Protein AF-A0A7R8X212-F1 (afdb_monomer_lite)

Sequence (169 aa):
ALIDAGIARVVSPLADHDTRVSGRGFDMLRAAGIAVDIGPMATEAARDHRGFFLATLQNRPLLTLKLASSFDGRIATDTGESQWITGPQARRMVHGLRASHDAVMIGAGTARADDPTLTVRDMGITRQPVRVVVSRMLDIPLSGQLAQTAADVPLWLCHGPDADPMLIK

Structure (mmCIF, N/CA/C/O backbone):
data_AF-A0A7R8X212-F1
#
_entry.id   AF-A0A7R8X212-F1
#
loop_
_atom_site.group_PDB
_atom_site.id
_atom_site.type_symbol
_atom_site.label_atom_id
_atom_site.label_alt_id
_atom_site.label_comp_id
_atom_site.label_asym_id
_atom_site.label_entity_id
_atom_site.label_seq_id
_atom_site.pdbx_PDB_ins_code
_atom_site.Cartn_x
_atom_site.Cartn_y
_atom_site.Cartn_z
_atom_site.occupancy
_atom_site.B_iso_or_equiv
_atom_site.auth_seq_id
_atom_site.auth_comp_id
_atom_site.auth_asym_id
_atom_site.auth_atom_id
_atom_site.pdbx_PDB_model_num
ATOM 1 N N . ALA A 1 1 ? -24.330 -8.134 18.210 1.00 92.50 1 ALA A N 1
ATOM 2 C CA . ALA A 1 1 ? -23.075 -8.892 18.405 1.00 92.50 1 ALA A CA 1
ATOM 3 C C . ALA A 1 1 ? -22.457 -8.637 19.780 1.00 92.50 1 ALA A C 1
ATOM 5 O O . ALA A 1 1 ? -22.613 -9.486 20.638 1.00 92.50 1 ALA A O 1
ATOM 6 N N . LEU A 1 2 ? -21.788 -7.497 20.028 1.00 96.62 2 LEU A N 1
ATOM 7 C CA . LEU A 1 2 ? -21.127 -7.249 21.326 1.00 96.62 2 LEU A CA 1
ATOM 8 C C . LEU A 1 2 ? -22.111 -7.132 22.503 1.00 96.62 2 LEU A C 1
ATOM 10 O O . LEU A 1 2 ? -21.842 -7.675 23.567 1.00 96.62 2 LEU A O 1
ATOM 14 N N . ILE A 1 3 ? -23.257 -6.474 22.293 1.00 96.88 3 ILE A N 1
ATOM 15 C CA . ILE A 1 3 ? -24.336 -6.389 23.294 1.00 96.88 3 ILE A CA 1
ATOM 16 C C . ILE A 1 3 ? -24.878 -7.787 23.610 1.00 96.88 3 ILE A C 1
ATOM 18 O O . ILE A 1 3 ? -24.899 -8.187 24.767 1.00 96.88 3 ILE A O 1
ATOM 22 N N . ASP A 1 4 ? -25.232 -8.557 22.577 1.00 97.31 4 ASP A N 1
ATOM 23 C CA . ASP A 1 4 ? -25.752 -9.925 22.734 1.00 97.31 4 ASP A CA 1
ATOM 24 C C . ASP A 1 4 ? -24.742 -10.869 23.407 1.00 97.31 4 ASP A C 1
ATOM 26 O O . ASP A 1 4 ? -25.131 -11.813 24.085 1.00 97.31 4 ASP A O 1
ATOM 30 N N . ALA A 1 5 ? -23.441 -10.604 23.244 1.00 97.00 5 ALA A N 1
ATOM 31 C CA . ALA A 1 5 ? -22.373 -11.350 23.903 1.00 97.00 5 ALA A CA 1
ATOM 32 C C . ALA A 1 5 ? -22.249 -11.045 25.410 1.00 97.00 5 ALA A C 1
ATOM 34 O O . ALA A 1 5 ? -21.489 -11.725 26.096 1.00 97.00 5 ALA A O 1
ATOM 35 N N . GLY A 1 6 ? -22.961 -10.039 25.932 1.00 95.94 6 GLY A N 1
ATOM 36 C CA . GLY A 1 6 ? -23.018 -9.737 27.365 1.00 95.94 6 GLY A CA 1
ATOM 37 C C . GLY A 1 6 ? -21.703 -9.226 27.962 1.00 95.94 6 GLY A C 1
ATOM 38 O O . GLY A 1 6 ? -21.444 -9.430 29.147 1.00 95.94 6 GLY A O 1
ATOM 39 N N . ILE A 1 7 ? -20.840 -8.596 27.159 1.00 97.38 7 ILE A N 1
ATOM 40 C CA . ILE A 1 7 ? -19.562 -8.067 27.653 1.00 97.38 7 ILE A CA 1
ATOM 41 C C . ILE A 1 7 ? -19.779 -6.876 28.593 1.00 97.38 7 ILE A C 1
ATOM 43 O O . ILE A 1 7 ? -20.628 -6.024 28.352 1.00 97.38 7 ILE A O 1
ATOM 47 N N . ALA A 1 8 ? -18.962 -6.774 29.641 1.00 97.88 8 ALA A N 1
ATOM 48 C CA . ALA A 1 8 ? -19.079 -5.693 30.623 1.00 97.88 8 ALA A CA 1
ATOM 49 C C . ALA A 1 8 ? -18.366 -4.393 30.201 1.00 97.88 8 ALA A C 1
ATOM 51 O O . ALA A 1 8 ? -18.726 -3.307 30.660 1.00 97.88 8 ALA A O 1
ATOM 52 N N . ARG A 1 9 ? -17.332 -4.489 29.351 1.00 98.19 9 ARG A N 1
ATOM 53 C CA . ARG A 1 9 ? -16.479 -3.352 28.980 1.00 98.19 9 ARG A CA 1
ATOM 54 C C . ARG A 1 9 ? -15.917 -3.481 27.569 1.00 98.19 9 ARG A C 1
ATOM 56 O O . ARG A 1 9 ? -15.476 -4.556 27.170 1.00 98.19 9 ARG A O 1
ATOM 63 N N . VAL A 1 10 ? -15.868 -2.357 26.861 1.00 97.94 10 VAL A N 1
ATOM 64 C CA . VAL A 1 10 ? -15.178 -2.170 25.581 1.00 97.94 10 VAL A CA 1
ATOM 65 C C . VAL A 1 10 ? -14.118 -1.089 25.749 1.00 97.94 10 VAL A C 1
ATOM 67 O O . VAL A 1 10 ? -14.388 -0.020 26.290 1.00 97.94 10 VAL A O 1
ATOM 70 N N . VAL A 1 11 ? -12.912 -1.357 25.257 1.00 97.50 11 VAL A N 1
ATOM 71 C CA . VAL A 1 11 ? -11.834 -0.368 25.175 1.00 97.50 11 VAL A CA 1
ATOM 72 C C . VAL A 1 11 ? -11.458 -0.221 23.709 1.00 97.50 11 VAL A C 1
ATOM 74 O O . VAL A 1 11 ? -11.082 -1.204 23.074 1.00 97.50 11 VAL A O 1
ATOM 77 N N . SER A 1 12 ? -11.587 0.989 23.168 1.00 96.50 12 SER A N 1
ATOM 78 C CA . SER A 1 12 ? -11.252 1.296 21.776 1.00 96.50 12 SER A CA 1
ATOM 79 C C . SER A 1 12 ? -10.134 2.335 21.710 1.00 96.50 12 SER A C 1
ATOM 81 O O . SER A 1 12 ? -10.206 3.347 22.407 1.00 96.50 12 SER A O 1
ATOM 83 N N . PRO A 1 13 ? -9.112 2.167 20.858 1.00 96.81 13 PRO A N 1
ATOM 84 C CA . PRO A 1 13 ? -8.074 3.180 20.721 1.00 96.81 13 PRO A CA 1
ATOM 85 C C . PRO A 1 13 ? -8.587 4.449 20.033 1.00 96.81 13 PRO A C 1
ATOM 87 O O . PRO A 1 13 ? -8.146 5.547 20.357 1.00 96.81 13 PRO A O 1
ATOM 90 N N . LEU A 1 14 ? -9.530 4.308 19.098 1.00 94.62 14 LEU A N 1
ATOM 91 C CA . LEU A 1 14 ? -10.016 5.390 18.245 1.00 94.62 14 LEU A CA 1
ATOM 92 C C . LEU A 1 14 ? -11.544 5.399 18.191 1.00 94.62 14 LEU A C 1
ATOM 94 O O . LEU A 1 14 ? -12.198 4.366 18.367 1.00 94.62 14 LEU A O 1
ATOM 98 N N . ALA A 1 15 ? -12.102 6.578 17.930 1.00 92.06 15 ALA A N 1
ATOM 99 C CA . ALA A 1 15 ? -13.473 6.718 17.466 1.00 92.06 15 ALA A CA 1
ATOM 100 C C . ALA A 1 15 ? 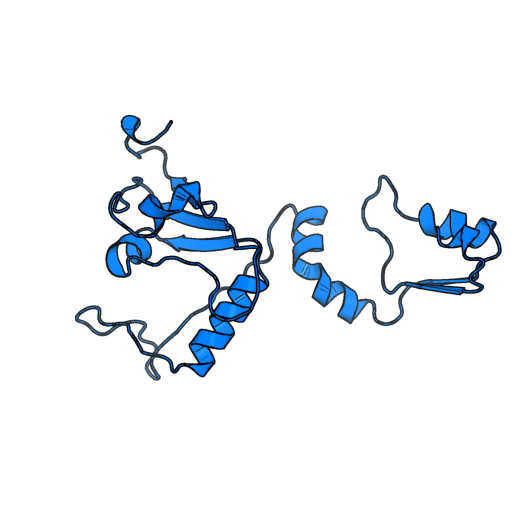-13.511 6.722 15.936 1.00 92.06 15 ALA A C 1
ATOM 102 O O . ALA A 1 15 ? -12.520 7.053 15.288 1.00 92.06 15 ALA A O 1
ATOM 103 N N . ASP A 1 16 ? -14.659 6.361 15.365 1.00 90.25 16 ASP A N 1
ATOM 104 C CA . ASP A 1 16 ? -14.858 6.465 13.921 1.00 90.25 16 ASP A CA 1
ATOM 105 C C . ASP A 1 16 ? -14.817 7.941 13.489 1.00 90.25 16 ASP A C 1
ATOM 107 O O . ASP A 1 16 ? -15.364 8.814 14.170 1.00 90.25 16 ASP A O 1
ATOM 111 N N . HIS A 1 17 ? -14.163 8.218 12.366 1.00 83.25 17 HIS A N 1
ATOM 112 C CA . HIS A 1 17 ? -14.069 9.553 11.781 1.00 83.25 17 HIS A CA 1
ATOM 113 C C . HIS A 1 17 ? -15.121 9.799 10.686 1.00 83.25 17 HIS A C 1
ATOM 115 O O . HIS A 1 17 ? -15.279 10.934 10.239 1.00 83.25 17 HIS A O 1
ATOM 121 N N . ASP A 1 18 ? -15.862 8.771 10.265 1.00 85.06 18 ASP A N 1
ATOM 122 C CA . ASP A 1 18 ? -16.972 8.899 9.330 1.00 85.06 18 ASP A CA 1
ATOM 123 C C . ASP A 1 18 ? -18.167 9.581 10.006 1.00 85.06 18 ASP A C 1
ATOM 125 O O . ASP A 1 18 ? -18.844 9.024 10.876 1.00 85.06 18 ASP A O 1
ATOM 129 N N . THR A 1 19 ? -18.461 10.804 9.569 1.00 82.06 19 THR A N 1
ATOM 130 C CA . THR A 1 19 ? -19.525 11.649 10.128 1.00 82.06 19 THR A CA 1
ATOM 131 C C . THR A 1 19 ? -20.917 11.025 10.035 1.00 82.06 19 THR A C 1
ATOM 133 O O . THR A 1 19 ? -21.812 11.416 10.785 1.00 82.06 19 THR A O 1
ATOM 136 N N . ARG A 1 20 ? -21.125 10.033 9.161 1.00 83.75 20 ARG A N 1
ATOM 137 C CA . ARG A 1 20 ? -22.414 9.344 9.004 1.00 83.75 20 ARG A CA 1
ATOM 138 C C . ARG A 1 20 ? -22.737 8.433 10.187 1.00 83.75 20 ARG A C 1
ATOM 140 O O . ARG A 1 20 ? -23.915 8.208 10.474 1.00 83.75 20 ARG A O 1
ATOM 147 N N . VAL A 1 21 ? -21.713 7.892 10.851 1.00 86.62 21 VAL A N 1
ATOM 148 C CA . VAL A 1 21 ? -21.857 6.828 11.864 1.00 86.62 21 VAL A CA 1
ATOM 149 C C . VAL A 1 21 ? -21.083 7.075 13.158 1.00 86.62 21 VAL A C 1
ATOM 151 O O . VAL A 1 21 ? -21.327 6.369 14.138 1.00 86.62 21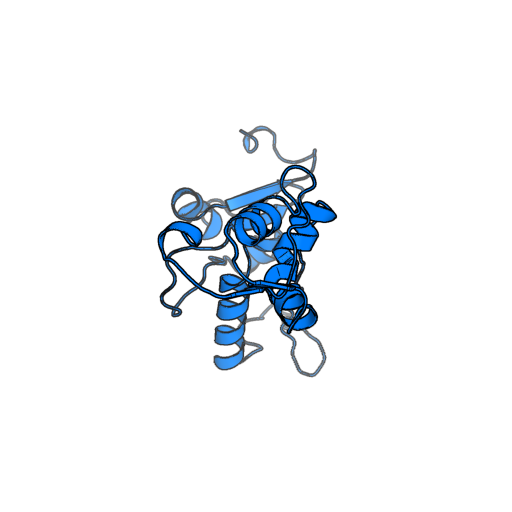 VAL A O 1
ATOM 154 N N . SER A 1 22 ? -20.195 8.072 13.191 1.00 85.12 22 SER A N 1
ATOM 155 C CA . SER A 1 22 ? -19.350 8.377 14.346 1.00 85.12 22 SER A CA 1
ATOM 156 C C . SER A 1 22 ? -20.151 8.488 15.649 1.00 85.12 22 SER A C 1
ATOM 158 O O . SER A 1 22 ? -21.234 9.072 15.696 1.00 85.12 22 SER A O 1
ATOM 160 N N . GLY A 1 23 ? -19.635 7.859 16.707 1.00 86.19 23 GLY A N 1
ATOM 161 C CA . GLY A 1 23 ? -20.231 7.845 18.048 1.00 86.19 23 GLY A CA 1
ATOM 162 C C . GLY A 1 23 ? -21.385 6.856 18.247 1.00 86.19 23 GLY A C 1
ATOM 163 O O . GLY A 1 23 ? -21.471 6.250 19.313 1.00 86.19 23 GLY A O 1
ATOM 164 N N . ARG A 1 24 ? -22.202 6.588 17.217 1.00 92.56 24 ARG A N 1
ATOM 165 C CA . ARG A 1 24 ? -23.447 5.801 17.351 1.00 92.56 24 ARG A CA 1
ATOM 166 C C . ARG A 1 24 ? -23.231 4.416 17.957 1.00 92.56 24 ARG A C 1
ATOM 168 O O . ARG A 1 24 ? -23.989 4.001 18.826 1.00 92.56 24 ARG A O 1
ATOM 175 N N . GLY A 1 25 ? -22.182 3.711 17.530 1.00 94.19 25 GLY A N 1
ATOM 176 C CA . GLY A 1 25 ? -21.857 2.386 18.066 1.00 94.19 25 GLY A CA 1
ATOM 177 C C . GLY A 1 25 ? -21.496 2.417 19.554 1.00 94.19 25 GLY A C 1
ATOM 178 O O . GLY A 1 25 ? -21.941 1.559 20.313 1.00 94.19 25 GLY A O 1
ATOM 179 N N . PHE A 1 26 ? -20.745 3.428 19.999 1.00 95.62 26 PHE A N 1
ATOM 180 C CA . PHE A 1 26 ? -20.409 3.585 21.416 1.00 95.62 26 PHE A CA 1
ATOM 181 C C . PHE A 1 26 ? -21.621 3.976 22.251 1.00 95.62 26 PHE A C 1
ATOM 183 O O . PHE A 1 26 ? -21.767 3.481 23.365 1.00 95.62 26 PHE A O 1
ATOM 190 N N . ASP A 1 27 ? -22.510 4.805 21.713 1.00 95.56 27 ASP A N 1
ATOM 191 C CA . ASP A 1 27 ? -23.731 5.197 22.413 1.00 95.56 27 ASP A CA 1
ATOM 192 C C . ASP A 1 27 ? -24.685 4.010 22.582 1.00 95.56 27 ASP A C 1
ATOM 194 O O . ASP A 1 27 ? -25.231 3.818 23.666 1.00 95.56 27 ASP A O 1
ATOM 198 N N . MET A 1 28 ? -24.803 3.144 21.568 1.00 96.44 28 MET A N 1
ATOM 199 C CA . MET A 1 28 ? -25.544 1.881 21.679 1.00 96.44 28 MET A CA 1
ATOM 200 C C . MET A 1 28 ? -24.979 0.969 22.777 1.00 96.44 28 MET A C 1
ATOM 202 O O . MET A 1 28 ? -25.742 0.389 23.546 1.00 96.44 28 MET A O 1
ATOM 206 N N . LEU A 1 29 ? -23.650 0.851 22.873 1.00 97.44 29 LEU A N 1
ATOM 207 C CA . LEU A 1 29 ? -22.996 0.050 23.914 1.00 97.44 29 LEU A CA 1
ATOM 208 C C . LEU A 1 29 ? -23.260 0.628 25.311 1.00 97.44 29 LEU A C 1
ATOM 210 O O . LEU A 1 29 ? -23.666 -0.103 26.213 1.00 97.44 29 LEU A O 1
ATOM 214 N N . ARG A 1 30 ? -23.097 1.945 25.481 1.00 97.38 30 ARG A N 1
ATOM 215 C CA . ARG A 1 30 ? -23.364 2.627 26.757 1.00 97.38 30 ARG A CA 1
ATOM 216 C C . ARG A 1 30 ? -24.824 2.497 27.183 1.00 97.38 30 ARG A C 1
ATOM 218 O O . ARG A 1 30 ? -25.087 2.229 28.351 1.00 97.38 30 ARG A O 1
ATOM 225 N N . ALA A 1 31 ? -25.766 2.636 26.248 1.00 97.56 31 ALA A N 1
ATOM 226 C CA . ALA A 1 31 ? -27.196 2.473 26.515 1.00 97.56 31 ALA A CA 1
ATOM 227 C C . ALA A 1 31 ? -27.555 1.049 26.974 1.00 97.56 31 ALA A C 1
ATOM 229 O O . ALA A 1 31 ? -28.486 0.873 27.755 1.00 97.56 31 ALA A O 1
ATOM 230 N N . ALA A 1 32 ? -26.790 0.043 26.544 1.00 97.50 32 ALA A N 1
ATOM 231 C CA . ALA A 1 32 ? -26.909 -1.336 27.012 1.00 97.50 32 ALA A CA 1
ATOM 232 C C . ALA A 1 32 ? -26.201 -1.601 28.361 1.00 97.50 32 ALA A C 1
ATOM 234 O O . ALA A 1 32 ? -26.111 -2.750 28.786 1.00 97.50 32 ALA A O 1
ATOM 235 N N . GLY A 1 33 ? -25.684 -0.567 29.036 1.00 97.75 33 GLY A N 1
ATOM 236 C CA . GLY A 1 33 ? -24.995 -0.686 30.325 1.00 97.75 33 GLY A CA 1
ATOM 237 C C . GLY A 1 33 ? -23.528 -1.118 30.230 1.00 97.75 33 GLY A C 1
ATOM 238 O O . GLY A 1 33 ? -22.922 -1.439 31.250 1.00 97.75 33 GLY A O 1
ATOM 239 N N . ILE A 1 34 ? -22.941 -1.122 29.030 1.00 98.44 34 ILE A N 1
ATOM 240 C CA . ILE A 1 34 ? -21.548 -1.525 28.804 1.00 98.44 34 ILE A CA 1
ATOM 241 C C . ILE A 1 34 ? -20.629 -0.319 29.021 1.00 98.44 34 ILE A C 1
ATOM 243 O O . ILE A 1 34 ? -20.839 0.750 28.442 1.00 98.44 34 ILE A O 1
ATOM 247 N N . ALA A 1 35 ? -19.573 -0.485 29.820 1.00 98.25 35 ALA A N 1
ATOM 248 C CA . ALA A 1 35 ? -18.558 0.551 30.001 1.00 98.25 35 ALA A CA 1
ATOM 249 C C . ALA A 1 35 ? -17.719 0.718 28.721 1.00 98.25 35 ALA A C 1
ATOM 251 O O . ALA A 1 35 ? -17.260 -0.269 28.147 1.00 98.25 35 ALA A O 1
ATOM 252 N N . VAL A 1 36 ? -17.494 1.958 28.277 1.00 97.88 36 VAL A N 1
ATOM 253 C CA . VAL A 1 36 ? -16.742 2.250 27.044 1.00 97.88 36 VAL A CA 1
ATOM 254 C C . VAL A 1 36 ? -15.643 3.270 27.316 1.00 97.88 36 VAL A C 1
ATOM 256 O O . VAL A 1 36 ? -15.948 4.433 27.586 1.00 97.88 36 VAL A O 1
ATOM 259 N N . ASP A 1 37 ? -14.386 2.855 27.152 1.00 97.31 37 ASP A N 1
ATOM 260 C CA . ASP A 1 37 ? -13.213 3.733 27.200 1.00 97.31 37 ASP A CA 1
ATOM 261 C C . ASP A 1 37 ? -12.630 3.939 25.805 1.00 97.31 37 ASP A C 1
ATOM 263 O O . ASP A 1 37 ? -12.491 2.989 25.031 1.00 97.31 37 ASP A O 1
ATOM 267 N N . ILE A 1 38 ? -12.264 5.182 25.494 1.00 96.12 38 ILE A N 1
ATOM 268 C CA . ILE A 1 38 ? -11.722 5.565 24.189 1.00 96.12 38 ILE A CA 1
ATOM 269 C C . ILE A 1 38 ? -10.378 6.265 24.384 1.00 96.12 38 ILE A C 1
ATOM 271 O O . ILE A 1 38 ? -10.254 7.115 25.264 1.00 96.12 38 ILE A O 1
ATOM 275 N N . GLY A 1 39 ? -9.385 5.933 23.559 1.00 96.06 39 GLY A N 1
ATOM 276 C CA . GLY A 1 39 ? -8.094 6.629 23.523 1.00 96.06 39 GLY A CA 1
ATOM 277 C C . GLY A 1 39 ? -6.844 5.840 23.941 1.00 96.06 39 GLY A C 1
ATOM 278 O O . GLY A 1 39 ? -5.754 6.258 23.539 1.00 96.06 39 GLY A O 1
ATOM 279 N N . PRO A 1 40 ? -6.908 4.719 24.693 1.00 97.75 40 PRO A N 1
ATOM 280 C CA . PRO A 1 40 ? -5.707 3.927 24.960 1.00 97.75 40 PRO A CA 1
ATOM 281 C C . PRO A 1 40 ? -5.012 3.494 23.662 1.00 97.75 40 PRO A C 1
ATOM 283 O O . PRO A 1 40 ? -5.652 2.922 22.789 1.00 97.75 40 PRO A O 1
ATOM 286 N N . MET A 1 41 ? -3.707 3.761 23.534 1.00 97.69 41 MET A N 1
ATOM 287 C CA . MET A 1 41 ? -2.902 3.463 22.332 1.00 97.69 41 MET A CA 1
ATOM 288 C C . MET A 1 41 ? -3.418 4.103 21.025 1.00 97.69 41 MET A C 1
ATOM 290 O O . MET A 1 41 ? -3.212 3.571 19.931 1.00 97.69 41 MET A O 1
ATOM 294 N N . ALA A 1 42 ? -4.096 5.255 21.114 1.00 97.12 42 ALA A N 1
ATOM 295 C CA . ALA A 1 42 ? -4.618 5.965 19.944 1.00 97.12 42 ALA A CA 1
ATOM 296 C C . ALA A 1 42 ? -3.533 6.258 18.890 1.00 97.12 42 ALA A C 1
ATOM 298 O O . ALA A 1 42 ? -3.780 6.127 17.693 1.00 97.12 42 ALA A O 1
ATOM 299 N N . THR A 1 43 ? -2.320 6.618 19.320 1.00 96.62 43 THR A N 1
ATOM 300 C CA . THR A 1 43 ? -1.203 6.952 18.423 1.00 96.62 43 THR A CA 1
ATOM 301 C C . THR A 1 43 ? -0.743 5.748 17.602 1.00 96.62 43 THR A C 1
ATOM 303 O O . THR A 1 43 ? -0.502 5.864 16.401 1.00 96.62 43 THR A O 1
ATOM 306 N N . GLU A 1 44 ? -0.613 4.586 18.234 1.00 97.69 44 GLU A N 1
ATOM 307 C CA . GLU A 1 44 ? -0.222 3.331 17.601 1.00 97.69 44 GLU A CA 1
ATOM 308 C C . GLU A 1 44 ? -1.299 2.866 16.624 1.00 97.69 44 GLU A C 1
ATOM 310 O O . GLU A 1 44 ? -1.003 2.645 15.451 1.00 97.69 44 GLU A O 1
ATOM 315 N N . ALA A 1 45 ? -2.561 2.844 17.061 1.00 96.94 45 ALA A N 1
ATOM 316 C CA . ALA A 1 45 ? -3.678 2.487 16.195 1.00 96.94 45 ALA A CA 1
ATOM 317 C C . ALA A 1 45 ? -3.792 3.430 14.985 1.00 96.94 45 ALA A C 1
ATOM 319 O O . ALA A 1 45 ? -4.063 2.979 13.871 1.00 96.94 45 ALA A O 1
ATOM 320 N N . ALA A 1 46 ? -3.541 4.731 15.173 1.00 94.75 46 ALA A N 1
ATOM 321 C CA . ALA A 1 46 ? -3.541 5.701 14.082 1.00 94.75 46 ALA A CA 1
ATOM 322 C C . ALA A 1 46 ? -2.397 5.477 13.087 1.00 94.75 46 ALA A C 1
ATOM 324 O O . ALA A 1 46 ? -2.568 5.711 11.888 1.00 94.75 46 ALA A O 1
ATOM 325 N N . ARG A 1 47 ? -1.241 4.994 13.557 1.00 95.38 47 ARG A N 1
ATOM 326 C CA . ARG A 1 47 ? -0.126 4.603 12.688 1.00 95.38 47 ARG A CA 1
ATOM 327 C C . ARG A 1 47 ? -0.491 3.388 11.841 1.00 95.38 47 ARG A C 1
ATOM 329 O O . ARG A 1 47 ? -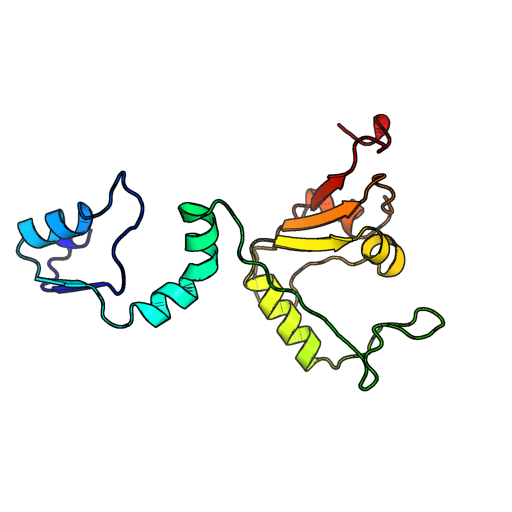0.252 3.423 10.635 1.00 95.38 47 ARG A O 1
ATOM 336 N N . ASP A 1 48 ? -1.103 2.375 12.445 1.00 94.56 48 ASP A N 1
ATOM 337 C CA . ASP A 1 48 ? -1.509 1.148 11.751 1.00 94.56 48 ASP A CA 1
ATOM 338 C C . ASP A 1 48 ? -2.564 1.432 10.669 1.00 94.56 48 ASP A C 1
ATOM 340 O O . ASP A 1 48 ? -2.505 0.887 9.568 1.00 94.56 48 ASP A O 1
ATOM 344 N N . HIS A 1 49 ? -3.477 2.371 10.934 1.00 94.31 49 HIS A N 1
ATOM 345 C CA . HIS A 1 49 ? -4.543 2.772 10.008 1.00 94.31 49 HIS A CA 1
ATOM 346 C C . HIS A 1 49 ? -4.178 3.968 9.117 1.00 94.31 49 HIS A C 1
ATOM 348 O O . HIS A 1 49 ? -5.039 4.504 8.417 1.00 94.31 49 HIS A O 1
ATOM 354 N N . ARG A 1 50 ? -2.913 4.410 9.098 1.00 94.50 50 ARG A N 1
ATOM 355 C CA . ARG A 1 50 ? -2.506 5.650 8.414 1.00 94.50 50 ARG A CA 1
ATOM 356 C C . ARG A 1 50 ? -2.916 5.686 6.940 1.00 94.50 50 ARG A C 1
ATOM 358 O O . ARG A 1 50 ? -3.342 6.733 6.458 1.00 94.50 50 ARG A O 1
ATOM 365 N N . GLY A 1 51 ? -2.792 4.561 6.232 1.00 95.12 51 GLY A N 1
ATOM 366 C CA . GLY A 1 51 ? -3.223 4.440 4.834 1.00 95.12 51 GLY A CA 1
ATOM 367 C C . GLY A 1 51 ? -4.718 4.690 4.659 1.00 95.12 51 GLY A C 1
ATOM 368 O O . GLY A 1 51 ? -5.111 5.502 3.824 1.00 95.12 51 GLY A O 1
ATOM 369 N N . PHE A 1 52 ? -5.531 4.063 5.509 1.00 94.19 52 PHE A N 1
ATOM 370 C CA . PHE A 1 52 ? -6.980 4.225 5.516 1.00 94.19 52 PHE A CA 1
ATOM 371 C C . PHE A 1 52 ? -7.390 5.667 5.828 1.00 94.19 52 PHE A C 1
ATOM 373 O O . PHE A 1 52 ? -8.166 6.245 5.076 1.00 94.19 52 PHE A O 1
ATOM 380 N N . PHE A 1 53 ? -6.831 6.283 6.874 1.00 94.25 53 PHE A N 1
ATOM 381 C CA . PHE A 1 53 ? -7.192 7.655 7.248 1.00 94.25 53 PHE A CA 1
ATOM 382 C C . PHE A 1 53 ? -6.775 8.696 6.214 1.00 94.25 53 PHE A C 1
ATOM 384 O O . PHE A 1 53 ? -7.527 9.633 5.963 1.00 94.25 53 PHE A O 1
ATOM 391 N N . LEU A 1 54 ? -5.614 8.546 5.572 1.00 95.31 54 LEU A N 1
ATOM 392 C CA . LEU A 1 54 ? -5.249 9.435 4.467 1.00 95.31 54 LEU A CA 1
ATOM 393 C C . LEU A 1 54 ? -6.234 9.298 3.297 1.00 95.31 54 LEU A C 1
ATOM 395 O O . LEU A 1 54 ? -6.665 10.309 2.738 1.00 95.31 54 LEU A O 1
ATOM 399 N N . ALA A 1 55 ? -6.632 8.068 2.965 1.00 94.62 55 ALA A N 1
ATOM 400 C CA . ALA A 1 55 ? -7.560 7.819 1.872 1.00 94.62 55 ALA A CA 1
ATOM 401 C C . ALA A 1 55 ? -8.955 8.389 2.165 1.00 94.62 55 ALA A C 1
ATOM 403 O O . ALA A 1 55 ? -9.516 9.074 1.316 1.00 94.62 55 ALA A O 1
ATOM 404 N N . THR A 1 56 ? -9.497 8.156 3.362 1.00 92.00 56 THR A N 1
ATOM 405 C CA . THR A 1 56 ? -10.873 8.543 3.708 1.00 92.00 56 THR A CA 1
ATOM 406 C C . THR A 1 56 ? -11.015 9.999 4.134 1.00 92.00 56 THR A C 1
ATOM 408 O O . THR A 1 56 ? -12.031 10.616 3.828 1.00 92.00 56 THR A O 1
ATOM 411 N N . LEU A 1 57 ? -10.015 10.572 4.812 1.00 91.12 57 LEU A N 1
ATOM 412 C CA . LEU A 1 57 ? -10.097 11.939 5.342 1.00 91.12 57 LEU A CA 1
ATOM 413 C C . LEU A 1 57 ? -9.475 12.981 4.414 1.00 91.12 57 LEU A C 1
ATOM 415 O O . LEU A 1 57 ? -9.865 14.144 4.453 1.00 91.12 57 LEU A O 1
ATOM 419 N N . GLN A 1 58 ? -8.489 12.590 3.603 1.00 92.81 58 GLN A N 1
ATOM 420 C CA . GLN A 1 58 ? -7.734 13.519 2.756 1.00 92.81 58 GLN A CA 1
ATOM 421 C C . GLN A 1 58 ? -7.812 13.181 1.264 1.00 92.81 58 GLN A C 1
ATOM 423 O O . GLN A 1 58 ? -7.161 13.853 0.466 1.00 92.81 58 GLN A O 1
ATOM 428 N N . ASN A 1 59 ? -8.585 12.160 0.874 1.00 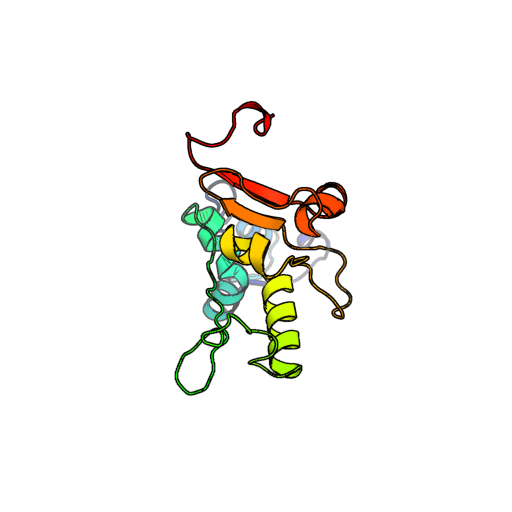94.75 59 ASN A N 1
ATOM 429 C CA . ASN A 1 59 ? -8.713 11.703 -0.514 1.00 94.75 59 ASN A CA 1
ATOM 430 C C . ASN A 1 59 ? -7.357 11.449 -1.192 1.00 94.75 59 ASN A C 1
ATOM 432 O O . ASN A 1 59 ? -7.171 11.735 -2.376 1.00 94.75 59 ASN A O 1
ATOM 436 N N . ARG A 1 60 ? -6.380 10.929 -0.437 1.00 95.50 60 ARG A N 1
ATOM 437 C CA . ARG A 1 60 ? -5.051 10.611 -0.969 1.00 95.50 60 ARG A CA 1
ATOM 438 C C . ARG A 1 60 ? -4.480 9.330 -0.368 1.00 95.50 60 ARG A C 1
ATOM 440 O O . ARG A 1 60 ? -4.679 9.071 0.814 1.00 95.50 60 ARG A O 1
ATOM 447 N N . PRO A 1 61 ? -3.703 8.548 -1.127 1.00 96.38 61 PRO A N 1
ATOM 448 C CA . PRO A 1 61 ? -3.050 7.369 -0.579 1.00 96.38 61 PRO A CA 1
ATOM 449 C C . PRO A 1 61 ? -1.886 7.742 0.353 1.00 96.38 61 PRO A C 1
ATOM 451 O O . PRO A 1 61 ? -1.264 8.808 0.232 1.00 96.38 61 PRO A O 1
ATOM 454 N N . LEU A 1 62 ? -1.535 6.809 1.241 1.00 97.06 62 LEU A N 1
ATOM 455 C CA . LEU A 1 62 ? -0.199 6.760 1.832 1.00 97.06 62 LEU A CA 1
ATOM 456 C C . LEU A 1 62 ? 0.802 6.360 0.743 1.00 97.06 62 LEU A C 1
ATOM 458 O O . LEU A 1 62 ? 0.609 5.359 0.058 1.00 97.06 62 LEU A O 1
ATOM 462 N N . LEU A 1 63 ? 1.877 7.133 0.603 1.00 96.94 63 LEU A N 1
ATOM 463 C CA . LEU A 1 63 ? 2.941 6.848 -0.354 1.00 96.94 63 LEU A CA 1
ATOM 464 C C . LEU A 1 63 ? 4.221 6.459 0.377 1.00 96.94 63 LEU A C 1
ATOM 466 O O . LEU A 1 63 ? 4.672 7.167 1.278 1.00 96.94 63 LEU A O 1
ATOM 470 N N . THR A 1 64 ? 4.826 5.368 -0.083 1.00 97.38 64 THR A N 1
ATOM 471 C CA . THR A 1 64 ? 6.145 4.908 0.346 1.00 97.38 64 THR A CA 1
ATOM 472 C C . THR A 1 64 ? 7.057 4.863 -0.872 1.00 97.38 64 THR A C 1
ATOM 474 O O . THR A 1 64 ? 6.837 4.071 -1.787 1.00 97.38 64 THR A O 1
ATOM 477 N N . LEU A 1 65 ? 8.098 5.698 -0.887 1.00 97.19 65 LEU A N 1
ATOM 478 C CA . LEU A 1 65 ? 9.157 5.616 -1.891 1.00 97.19 65 LEU A CA 1
ATOM 479 C C . LEU A 1 65 ? 10.217 4.619 -1.418 1.00 97.19 65 LEU A C 1
ATOM 481 O O . LEU A 1 65 ? 10.816 4.805 -0.360 1.00 97.19 65 LEU A O 1
ATOM 485 N N . LYS A 1 66 ? 10.478 3.583 -2.218 1.00 95.69 66 LYS A N 1
ATOM 486 C CA . LYS A 1 66 ? 11.566 2.632 -1.974 1.00 95.69 66 LYS A CA 1
ATOM 487 C C . LYS A 1 66 ? 12.662 2.817 -3.014 1.00 95.69 66 LYS A C 1
ATOM 489 O O . LYS A 1 66 ? 12.401 2.714 -4.207 1.00 95.69 66 LYS A O 1
ATOM 494 N N . LEU A 1 67 ? 13.901 2.968 -2.551 1.00 93.75 67 LEU A N 1
ATOM 495 C CA . LEU A 1 67 ? 15.099 3.035 -3.390 1.00 93.75 67 LEU A CA 1
ATOM 496 C C . LEU A 1 67 ? 16.072 1.909 -3.011 1.00 93.75 67 LEU A C 1
ATOM 498 O O . LEU A 1 67 ? 16.127 1.481 -1.860 1.00 93.75 67 LEU A O 1
ATOM 502 N N . ALA A 1 68 ? 16.788 1.368 -3.996 1.00 92.88 68 ALA A N 1
ATOM 503 C CA . ALA A 1 68 ? 17.992 0.566 -3.774 1.00 92.88 68 ALA A CA 1
ATOM 504 C C . ALA A 1 68 ? 19.136 1.265 -4.493 1.00 92.88 68 ALA A C 1
ATOM 506 O O . ALA A 1 68 ? 18.994 1.581 -5.671 1.00 92.88 68 ALA A O 1
ATOM 507 N N . SER A 1 69 ? 20.236 1.487 -3.787 1.00 94.81 69 SER A N 1
ATOM 508 C CA . SER A 1 69 ? 21.418 2.128 -4.340 1.00 94.81 69 SER A CA 1
ATOM 509 C C . SER A 1 69 ? 22.683 1.431 -3.868 1.00 94.81 69 SER A C 1
ATOM 511 O O . SER A 1 69 ? 22.694 0.781 -2.819 1.00 94.81 69 SER A O 1
ATOM 513 N N . SER A 1 70 ? 23.747 1.577 -4.647 1.00 93.62 70 SER A N 1
ATOM 514 C CA . SER A 1 70 ? 25.108 1.329 -4.199 1.00 93.62 70 SER A CA 1
ATOM 515 C C . SER A 1 70 ? 25.489 2.314 -3.088 1.00 93.62 70 SER A C 1
ATOM 517 O O . SER A 1 70 ? 24.765 3.274 -2.793 1.00 93.62 70 SER A O 1
ATOM 519 N N . PHE A 1 71 ? 26.647 2.084 -2.470 1.00 93.94 71 PHE A N 1
ATOM 520 C CA . PHE A 1 71 ? 27.182 2.966 -1.434 1.00 93.94 71 PHE A CA 1
ATOM 521 C C . PHE A 1 71 ? 27.411 4.403 -1.938 1.00 93.94 71 PHE A C 1
ATOM 523 O O . PHE A 1 71 ? 27.162 5.354 -1.206 1.00 93.94 71 PHE A O 1
ATOM 530 N N . ASP A 1 72 ? 27.806 4.567 -3.202 1.00 94.44 72 ASP A N 1
ATOM 531 C CA . ASP A 1 72 ? 27.992 5.863 -3.867 1.00 94.44 72 ASP A CA 1
ATOM 532 C C . ASP A 1 72 ? 26.693 6.440 -4.474 1.00 94.44 72 ASP A C 1
ATOM 534 O O . ASP A 1 72 ? 26.731 7.412 -5.226 1.00 94.44 72 ASP A O 1
ATOM 538 N N . GLY A 1 73 ? 25.528 5.867 -4.145 1.00 94.31 73 GLY A N 1
ATOM 539 C CA . GLY A 1 73 ? 24.220 6.429 -4.494 1.00 94.31 73 GLY A CA 1
ATOM 540 C C . GLY A 1 73 ? 23.724 6.116 -5.910 1.00 94.31 73 GLY A C 1
ATOM 541 O O . GLY A 1 73 ? 22.777 6.748 -6.378 1.00 94.31 73 GLY A O 1
ATOM 542 N N . ARG A 1 74 ? 24.318 5.141 -6.606 1.00 93.62 74 ARG A N 1
ATOM 543 C CA . ARG A 1 74 ? 23.910 4.731 -7.960 1.00 93.62 74 ARG A CA 1
ATOM 544 C C . ARG A 1 74 ? 22.832 3.657 -7.914 1.00 93.62 74 ARG A C 1
ATOM 546 O O . ARG A 1 74 ? 22.852 2.786 -7.052 1.00 93.62 74 ARG A O 1
ATOM 553 N N . ILE A 1 75 ? 21.898 3.703 -8.863 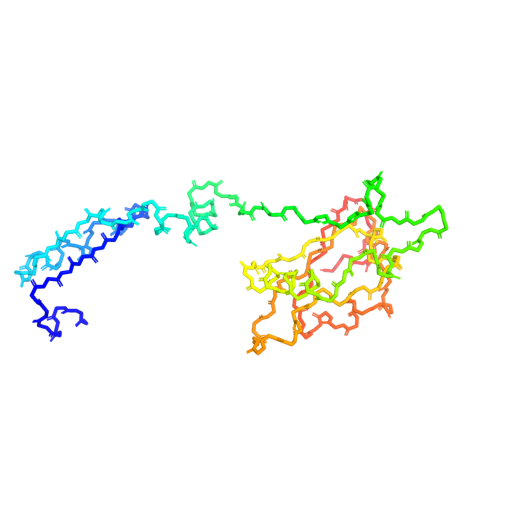1.00 92.75 75 ILE A N 1
ATOM 554 C CA . ILE A 1 75 ? 20.796 2.729 -8.993 1.00 92.75 75 ILE A CA 1
ATOM 555 C C . ILE A 1 75 ? 21.018 1.704 -10.119 1.00 92.75 75 ILE A C 1
ATOM 557 O O . ILE A 1 75 ? 20.233 0.769 -10.254 1.00 92.75 75 ILE A O 1
ATOM 561 N N . ALA A 1 76 ? 22.074 1.890 -10.911 1.00 91.06 76 ALA A N 1
ATOM 562 C CA . ALA A 1 76 ? 22.564 1.007 -11.965 1.00 91.06 76 ALA A CA 1
ATOM 563 C C . ALA A 1 76 ? 24.020 1.390 -12.301 1.00 91.06 76 ALA A C 1
ATOM 565 O O . ALA A 1 76 ? 24.456 2.493 -11.948 1.00 91.06 76 ALA A O 1
ATOM 566 N N . THR A 1 77 ? 24.754 0.511 -12.983 1.00 89.44 77 THR A N 1
ATOM 567 C CA . THR A 1 77 ? 26.032 0.848 -13.634 1.00 89.44 77 THR A CA 1
ATOM 568 C C . THR A 1 77 ? 25.818 1.832 -14.794 1.00 89.44 77 THR A C 1
ATOM 570 O O . THR A 1 77 ? 24.685 2.123 -15.184 1.00 89.44 77 THR A O 1
ATOM 573 N N . ASP A 1 78 ? 26.905 2.341 -15.377 1.00 87.81 78 ASP A N 1
ATOM 574 C CA . ASP A 1 78 ? 26.865 3.148 -16.607 1.00 87.81 78 ASP A CA 1
ATOM 575 C C . ASP A 1 78 ? 26.300 2.375 -17.813 1.00 87.81 78 ASP A C 1
ATOM 577 O O . ASP A 1 78 ? 25.649 2.965 -18.674 1.00 87.81 78 ASP A O 1
ATOM 581 N N . THR A 1 79 ? 26.478 1.052 -17.829 1.00 88.00 79 THR A N 1
ATOM 582 C CA . THR A 1 79 ? 25.884 0.117 -18.793 1.00 88.00 79 THR A CA 1
ATOM 583 C C . THR A 1 79 ? 24.430 -0.258 -18.482 1.00 88.00 79 THR A C 1
ATOM 585 O O . THR A 1 79 ? 23.804 -0.957 -19.276 1.00 88.00 79 THR A O 1
ATOM 588 N N . GLY A 1 80 ? 23.862 0.215 -17.365 1.00 83.75 80 GLY A N 1
ATOM 589 C CA . GLY A 1 80 ? 22.468 -0.027 -16.981 1.00 83.75 80 GLY A CA 1
ATOM 590 C C . GLY A 1 80 ? 22.227 -1.291 -16.148 1.00 83.75 80 GLY A C 1
ATOM 591 O O . GLY A 1 80 ? 21.079 -1.603 -15.835 1.00 83.75 80 GLY A O 1
ATOM 592 N N . GLU A 1 81 ? 23.275 -2.004 -15.731 1.00 84.25 81 GLU A N 1
ATOM 593 C CA . GLU A 1 81 ? 23.150 -3.188 -14.879 1.00 84.25 81 GLU A CA 1
ATOM 594 C C . GLU A 1 81 ? 22.752 -2.784 -13.450 1.00 84.25 81 GLU A C 1
ATOM 596 O O . GLU A 1 81 ? 23.462 -2.052 -12.760 1.00 84.25 81 GLU A O 1
ATOM 601 N N . SER A 1 82 ? 21.593 -3.256 -12.986 1.00 84.12 82 SER A N 1
ATOM 602 C CA . SER A 1 82 ? 21.012 -2.896 -11.678 1.00 84.12 82 SER A CA 1
ATOM 603 C C . SER A 1 82 ? 20.723 -4.112 -10.779 1.00 84.12 82 SER A C 1
ATOM 605 O O . SER A 1 82 ? 20.396 -3.979 -9.590 1.00 84.12 82 SER A O 1
ATOM 607 N N . GLN A 1 83 ? 20.875 -5.323 -11.325 1.00 85.12 83 GLN A N 1
ATOM 608 C CA . GLN A 1 83 ? 20.527 -6.581 -10.670 1.00 85.12 83 GLN A CA 1
ATOM 609 C C . GLN A 1 83 ? 21.797 -7.379 -10.311 1.00 85.12 83 GLN A C 1
ATOM 611 O O . GLN A 1 83 ? 22.510 -7.836 -11.189 1.00 85.12 83 GLN A O 1
ATOM 616 N N . TRP A 1 84 ? 22.153 -7.591 -9.044 1.00 82.56 84 TRP A N 1
ATOM 617 C CA . TRP A 1 84 ? 21.514 -7.091 -7.828 1.00 82.56 84 TRP A CA 1
ATOM 618 C C . TRP A 1 84 ? 22.459 -6.195 -7.039 1.00 82.56 84 TRP A C 1
ATOM 620 O O . TRP A 1 84 ? 23.419 -6.672 -6.445 1.00 82.56 84 TRP A O 1
ATOM 630 N N . ILE A 1 85 ? 22.090 -4.919 -6.920 1.00 88.88 85 ILE A N 1
ATOM 631 C CA . ILE A 1 85 ? 22.746 -3.972 -6.005 1.00 88.88 85 ILE A CA 1
ATOM 632 C C . ILE A 1 85 ? 22.527 -4.357 -4.528 1.00 88.88 85 ILE A C 1
ATOM 634 O O . ILE A 1 85 ? 23.385 -4.130 -3.683 1.00 88.88 85 ILE A O 1
ATOM 638 N N . THR A 1 86 ? 21.375 -4.952 -4.188 1.00 92.62 86 THR A N 1
ATOM 639 C CA . THR A 1 86 ? 21.014 -5.306 -2.800 1.00 92.62 86 THR A CA 1
ATOM 640 C C . THR A 1 86 ? 20.826 -6.809 -2.607 1.00 92.62 86 THR A C 1
ATOM 642 O O . THR A 1 86 ? 20.373 -7.516 -3.510 1.00 92.62 86 THR A O 1
ATOM 645 N N . GLY A 1 87 ? 21.143 -7.299 -1.404 1.00 94.38 87 GLY A N 1
ATOM 646 C CA . GLY A 1 87 ? 21.081 -8.719 -1.051 1.00 94.38 87 GLY A CA 1
ATOM 647 C C . GLY A 1 87 ? 19.663 -9.286 -0.841 1.00 94.38 87 GLY A C 1
ATOM 648 O O . GLY A 1 87 ? 18.671 -8.552 -0.817 1.00 94.38 87 GLY A O 1
ATOM 649 N N . PRO A 1 88 ? 19.543 -10.612 -0.638 1.00 94.00 88 PRO A N 1
ATOM 650 C CA . PRO A 1 88 ? 18.256 -11.308 -0.532 1.00 94.00 88 PRO A CA 1
ATOM 651 C C . PRO A 1 88 ? 17.377 -10.832 0.635 1.00 94.00 88 PRO A C 1
ATOM 653 O O . PRO A 1 88 ? 16.159 -10.762 0.483 1.00 94.00 88 PRO A O 1
ATOM 656 N N . GLN A 1 89 ? 17.964 -10.440 1.772 1.00 94.62 89 GLN A N 1
ATOM 657 C CA . GLN A 1 89 ? 17.204 -9.911 2.915 1.00 94.62 89 GLN A CA 1
ATOM 658 C C . GLN A 1 89 ? 16.479 -8.604 2.561 1.00 94.62 89 GLN A C 1
ATOM 660 O O . GLN A 1 89 ? 15.293 -8.450 2.852 1.00 94.62 89 GLN A O 1
ATOM 665 N N . ALA A 1 90 ? 17.156 -7.698 1.846 1.00 94.31 90 ALA A N 1
ATOM 666 C CA . ALA A 1 90 ? 16.552 -6.459 1.364 1.00 94.31 90 ALA A CA 1
ATOM 667 C C . ALA A 1 90 ? 15.414 -6.738 0.368 1.00 94.31 90 ALA A C 1
ATOM 669 O O . ALA A 1 90 ? 14.365 -6.096 0.422 1.00 94.31 90 ALA A O 1
ATOM 670 N N . ARG A 1 91 ? 15.574 -7.738 -0.509 1.00 91.50 91 ARG A N 1
ATOM 671 C CA . ARG A 1 91 ? 14.514 -8.149 -1.446 1.00 91.50 91 ARG A CA 1
ATOM 672 C C . ARG A 1 91 ? 13.297 -8.734 -0.727 1.00 91.50 91 ARG A C 1
ATOM 674 O O . ARG A 1 91 ? 12.170 -8.400 -1.089 1.00 91.50 91 ARG A O 1
ATOM 681 N N . ARG A 1 92 ? 13.504 -9.530 0.329 1.00 94.56 92 ARG A N 1
ATOM 682 C CA . ARG A 1 92 ? 12.415 -10.032 1.185 1.00 94.56 92 ARG A CA 1
ATOM 683 C C . ARG A 1 92 ? 11.657 -8.888 1.860 1.00 94.56 92 ARG A C 1
ATOM 685 O O . ARG A 1 92 ? 10.431 -8.888 1.860 1.00 94.56 92 ARG A O 1
ATOM 692 N N . MET A 1 93 ? 12.370 -7.880 2.362 1.00 95.50 93 MET A N 1
ATOM 693 C CA . MET A 1 93 ? 11.749 -6.687 2.946 1.00 95.50 93 MET A CA 1
ATOM 694 C C . MET A 1 93 ? 10.892 -5.921 1.926 1.00 95.50 93 MET A C 1
ATOM 696 O O . MET A 1 93 ? 9.784 -5.507 2.251 1.00 95.50 93 MET A O 1
ATOM 700 N N . VAL A 1 94 ? 11.348 -5.784 0.675 1.00 95.56 94 VAL A N 1
ATOM 701 C CA . VAL A 1 94 ? 10.543 -5.164 -0.396 1.00 95.56 94 VAL A CA 1
ATOM 702 C C . VAL A 1 94 ? 9.268 -5.953 -0.676 1.00 95.56 94 VAL A C 1
ATOM 704 O O . VAL A 1 94 ? 8.226 -5.345 -0.896 1.00 95.56 94 VAL A O 1
ATOM 707 N N . HIS A 1 95 ? 9.314 -7.285 -0.639 1.00 96.62 95 HIS A N 1
ATOM 708 C CA . HIS A 1 95 ? 8.097 -8.089 -0.746 1.00 96.62 95 HIS A CA 1
ATOM 709 C C . HIS A 1 95 ? 7.131 -7.822 0.416 1.00 96.62 95 HIS A C 1
ATOM 711 O O . HIS A 1 95 ? 5.936 -7.683 0.168 1.00 96.62 95 HIS A O 1
ATOM 717 N N . GLY A 1 96 ? 7.643 -7.624 1.635 1.00 96.31 96 GLY A N 1
ATOM 718 C CA . GLY A 1 96 ? 6.835 -7.191 2.778 1.00 96.31 96 GLY A CA 1
ATOM 719 C C . GLY A 1 96 ? 6.189 -5.822 2.577 1.00 96.31 96 GLY A C 1
ATOM 720 O O . GLY A 1 96 ? 4.999 -5.670 2.833 1.00 96.31 96 GLY A O 1
ATOM 721 N N . LEU A 1 97 ? 6.930 -4.852 2.030 1.00 96.06 97 LEU A N 1
ATOM 722 C CA . LEU A 1 97 ? 6.359 -3.552 1.666 1.00 96.06 97 LEU A CA 1
ATOM 723 C C . LEU A 1 97 ? 5.255 -3.709 0.616 1.00 96.06 97 LEU A C 1
ATOM 725 O O . LEU A 1 97 ? 4.180 -3.153 0.779 1.00 96.06 97 LEU A O 1
ATOM 729 N N . ARG A 1 98 ? 5.470 -4.494 -0.443 1.00 97.19 98 ARG A N 1
ATOM 730 C CA . ARG A 1 98 ? 4.431 -4.738 -1.459 1.00 97.19 98 ARG A CA 1
ATOM 731 C C . ARG A 1 98 ? 3.181 -5.397 -0.867 1.00 97.19 98 ARG A C 1
ATOM 733 O O . ARG A 1 98 ? 2.080 -5.041 -1.261 1.00 97.19 98 ARG A O 1
ATOM 740 N N . ALA A 1 99 ? 3.350 -6.323 0.077 1.00 95.94 99 ALA A N 1
ATOM 741 C CA . ALA A 1 99 ? 2.248 -6.990 0.769 1.00 95.94 99 ALA A CA 1
ATOM 742 C C . ALA A 1 99 ? 1.423 -6.035 1.647 1.00 95.94 99 ALA A C 1
ATOM 744 O O . ALA A 1 99 ? 0.236 -6.265 1.854 1.00 95.94 99 ALA A O 1
ATOM 745 N N . SER A 1 100 ? 2.046 -4.971 2.160 1.00 94.12 100 SER A N 1
ATOM 746 C CA . SER A 1 100 ? 1.404 -3.988 3.036 1.00 94.12 100 SER A CA 1
ATOM 747 C C . SER A 1 100 ? 0.792 -2.795 2.292 1.00 94.12 100 SER A C 1
ATOM 749 O O . SER A 1 100 ? 0.395 -1.829 2.940 1.00 94.12 100 SER A O 1
ATOM 751 N N . HIS A 1 101 ? 0.787 -2.799 0.957 1.00 96.31 101 HIS A N 1
ATOM 752 C CA . HIS A 1 101 ? 0.272 -1.702 0.137 1.00 96.31 101 HIS A CA 1
ATOM 753 C C . HIS A 1 101 ? -0.798 -2.218 -0.823 1.00 96.31 101 HIS A C 1
ATOM 755 O O . HIS A 1 101 ? -0.688 -3.314 -1.365 1.00 96.31 101 HIS A O 1
ATOM 761 N N . ASP A 1 102 ? -1.814 -1.397 -1.087 1.00 96.44 102 ASP A N 1
ATOM 762 C CA . ASP A 1 102 ? -2.860 -1.739 -2.054 1.00 96.44 102 ASP A CA 1
ATOM 763 C C . ASP A 1 102 ? -2.357 -1.701 -3.505 1.00 96.44 102 ASP A C 1
ATOM 765 O O . ASP A 1 102 ? -2.933 -2.359 -4.372 1.00 96.44 102 ASP A O 1
ATOM 769 N N . ALA A 1 103 ? -1.281 -0.949 -3.771 1.00 98.00 103 ALA A N 1
ATOM 770 C CA . ALA A 1 103 ? -0.704 -0.792 -5.098 1.00 98.00 103 ALA A CA 1
ATOM 771 C C . ALA A 1 103 ? 0.829 -0.661 -5.087 1.00 98.00 103 ALA A C 1
ATOM 773 O O . ALA A 1 103 ? 1.428 -0.157 -4.135 1.00 98.00 103 ALA A O 1
ATOM 774 N N . VAL A 1 104 ? 1.456 -1.069 -6.191 1.00 98.31 104 VAL A N 1
ATOM 775 C CA . VAL A 1 104 ? 2.884 -0.890 -6.488 1.00 98.31 104 VAL A CA 1
ATOM 776 C C . VAL A 1 104 ? 3.008 -0.125 -7.794 1.00 98.31 104 VAL A C 1
ATOM 778 O O . VAL A 1 104 ? 2.468 -0.558 -8.808 1.00 98.31 104 VAL A O 1
ATOM 781 N N . MET A 1 105 ? 3.740 0.988 -7.780 1.00 98.56 105 MET A N 1
ATOM 782 C CA . MET A 1 105 ? 3.864 1.882 -8.930 1.00 98.56 105 MET A CA 1
ATOM 783 C C . MET A 1 105 ? 5.294 1.928 -9.470 1.00 98.56 105 MET A C 1
ATOM 785 O O . MET A 1 105 ? 6.244 2.041 -8.695 1.00 98.56 105 MET A O 1
ATOM 789 N N . ILE A 1 106 ? 5.431 1.894 -10.797 1.00 98.31 106 ILE A N 1
ATOM 790 C CA . ILE A 1 106 ? 6.681 2.169 -11.518 1.00 98.31 106 ILE A CA 1
ATOM 791 C C . ILE A 1 106 ? 6.434 3.088 -12.723 1.00 98.31 106 ILE A C 1
ATOM 793 O O . ILE A 1 106 ? 5.303 3.252 -13.184 1.00 98.31 106 ILE A O 1
ATOM 797 N N . GLY A 1 107 ? 7.509 3.665 -13.261 1.00 97.50 107 GLY A N 1
ATOM 798 C CA . GLY A 1 107 ? 7.479 4.339 -14.558 1.00 97.50 107 GLY A CA 1
ATOM 799 C C . GLY A 1 107 ? 7.681 3.370 -15.727 1.00 97.50 107 GLY A C 1
ATOM 800 O O . GLY A 1 107 ? 8.224 2.275 -15.567 1.00 97.50 107 GLY A O 1
ATOM 801 N N . ALA A 1 108 ? 7.308 3.810 -16.927 1.00 95.94 108 ALA A N 1
ATOM 802 C CA . ALA A 1 108 ? 7.450 3.038 -18.165 1.00 95.94 108 ALA A CA 1
ATOM 803 C C . ALA A 1 108 ? 8.895 2.592 -18.466 1.00 95.94 108 ALA A C 1
ATOM 805 O O . ALA A 1 108 ? 9.109 1.508 -19.001 1.00 95.94 108 ALA A O 1
ATOM 806 N N . GLY A 1 109 ? 9.893 3.398 -18.081 1.00 95.25 109 GLY A N 1
ATOM 807 C CA . GLY A 1 109 ? 11.309 3.052 -18.250 1.00 95.25 109 GLY A CA 1
ATOM 808 C C . GLY A 1 109 ? 11.690 1.764 -17.517 1.00 95.25 109 GLY A C 1
ATOM 809 O O . GLY A 1 109 ? 12.295 0.883 -18.114 1.00 95.25 109 GLY A O 1
ATOM 810 N N . THR A 1 110 ? 11.249 1.611 -16.266 1.00 95.50 110 THR A N 1
ATOM 811 C CA . THR A 1 110 ? 11.422 0.376 -15.483 1.00 95.50 110 THR A CA 1
ATOM 812 C C . THR A 1 110 ? 10.674 -0.793 -16.119 1.00 95.50 110 THR A C 1
ATOM 814 O O . THR A 1 110 ? 11.213 -1.890 -16.200 1.00 95.50 110 THR A O 1
ATOM 817 N N . ALA A 1 111 ? 9.452 -0.570 -16.618 1.00 96.00 111 ALA A N 1
ATOM 818 C CA . ALA A 1 111 ? 8.681 -1.625 -17.278 1.00 96.00 111 ALA A CA 1
ATOM 819 C C . ALA A 1 111 ? 9.396 -2.171 -18.527 1.00 96.00 111 ALA A C 1
ATOM 821 O O . ALA A 1 111 ? 9.375 -3.374 -18.762 1.00 96.00 111 ALA A O 1
ATOM 822 N N . ARG A 1 112 ? 10.051 -1.297 -19.304 1.00 94.81 112 ARG A N 1
ATOM 823 C CA . ARG A 1 112 ? 10.832 -1.683 -20.488 1.00 94.81 112 ARG A CA 1
ATOM 824 C C . ARG A 1 112 ? 12.180 -2.314 -20.153 1.00 94.81 112 ARG A C 1
ATOM 826 O O . ARG A 1 112 ? 12.576 -3.248 -20.835 1.00 94.81 112 ARG A O 1
ATOM 833 N N . ALA A 1 113 ? 12.888 -1.774 -19.163 1.00 93.50 113 ALA A N 1
ATOM 834 C CA . ALA A 1 113 ? 14.250 -2.195 -18.846 1.00 93.50 113 ALA A CA 1
ATOM 835 C C . ALA A 1 113 ? 14.299 -3.508 -18.051 1.00 93.50 113 ALA A C 1
ATOM 837 O O . ALA A 1 113 ? 15.171 -4.333 -18.301 1.00 93.50 113 ALA A O 1
ATOM 838 N N . ASP A 1 114 ? 13.363 -3.705 -17.116 1.00 93.31 114 ASP A N 1
ATOM 839 C CA . ASP A 1 114 ? 13.451 -4.787 -16.125 1.00 93.31 114 ASP A CA 1
ATOM 840 C C . ASP A 1 114 ? 12.438 -5.923 -16.337 1.00 93.31 114 ASP A C 1
ATOM 842 O O . ASP A 1 114 ? 12.508 -6.924 -15.625 1.00 93.31 114 ASP A O 1
ATOM 846 N N . ASP A 1 115 ? 11.461 -5.747 -17.236 1.00 95.06 115 ASP A N 1
ATOM 847 C CA . ASP A 1 115 ? 10.321 -6.654 -17.456 1.00 95.06 115 ASP A CA 1
ATOM 848 C C . ASP A 1 115 ? 9.733 -7.273 -16.155 1.00 95.06 115 ASP A C 1
ATOM 850 O O . ASP A 1 115 ? 9.679 -8.497 -15.979 1.00 95.06 115 ASP A O 1
ATOM 854 N N . PRO A 1 116 ? 9.341 -6.452 -15.157 1.00 96.19 116 PRO A N 1
ATOM 855 C CA . PRO A 1 116 ? 9.049 -6.952 -13.819 1.00 96.19 116 PRO A CA 1
ATOM 856 C C . PRO A 1 116 ? 7.638 -7.541 -13.712 1.00 96.19 116 PRO A C 1
ATOM 858 O O . PRO A 1 116 ? 6.690 -7.036 -14.294 1.00 96.19 116 PRO A O 1
ATOM 861 N N . THR A 1 117 ? 7.430 -8.514 -12.823 1.00 96.38 117 THR A N 1
ATOM 862 C CA . THR A 1 117 ? 6.066 -8.988 -12.498 1.00 96.38 117 THR A CA 1
ATOM 863 C C . THR A 1 117 ? 5.319 -8.062 -11.531 1.00 96.38 117 THR A C 1
ATOM 865 O O . THR A 1 117 ? 4.089 -8.047 -11.503 1.00 96.38 117 THR A O 1
ATOM 868 N N . LEU A 1 118 ? 6.071 -7.327 -10.697 1.00 97.25 118 LEU A N 1
ATOM 869 C CA . LEU A 1 118 ? 5.606 -6.485 -9.579 1.00 97.25 118 LEU A CA 1
ATOM 870 C C . LEU A 1 118 ? 4.750 -7.198 -8.515 1.00 97.25 118 LEU A C 1
ATOM 872 O O . LEU A 1 118 ? 4.159 -6.546 -7.658 1.00 97.25 118 LEU A O 1
ATOM 876 N N . THR A 1 119 ? 4.763 -8.528 -8.497 1.00 96.81 119 THR A N 1
ATOM 877 C CA . THR A 1 119 ? 4.028 -9.346 -7.526 1.00 96.81 119 THR A CA 1
ATOM 878 C C . THR A 1 119 ? 4.776 -9.517 -6.198 1.00 96.81 119 THR A C 1
ATOM 880 O O . THR A 1 119 ? 5.985 -9.257 -6.070 1.00 96.81 119 THR A O 1
ATOM 883 N N . VAL A 1 120 ? 4.042 -9.953 -5.177 1.00 97.06 120 VAL A N 1
ATOM 884 C CA . VAL A 1 120 ? 4.565 -10.497 -3.923 1.00 97.06 120 VAL A CA 1
ATOM 885 C C . VAL A 1 120 ? 4.801 -11.992 -4.094 1.00 97.06 120 VAL A C 1
ATOM 887 O O . VAL A 1 120 ? 3.929 -12.707 -4.583 1.00 97.06 120 VAL A O 1
ATOM 890 N N . ARG A 1 121 ? 5.983 -12.457 -3.682 1.00 94.06 121 ARG A N 1
ATOM 891 C CA . ARG A 1 121 ? 6.425 -13.852 -3.783 1.00 94.06 121 ARG A CA 1
ATOM 892 C C . ARG A 1 121 ? 6.921 -14.321 -2.421 1.00 94.06 121 ARG A C 1
ATOM 894 O O . ARG A 1 121 ? 7.377 -13.496 -1.632 1.00 94.06 121 ARG A O 1
ATOM 901 N N . ASP A 1 122 ? 6.820 -15.621 -2.166 1.00 91.00 122 ASP A N 1
ATOM 902 C CA . ASP A 1 122 ? 7.412 -16.295 -0.999 1.00 91.00 122 ASP A CA 1
ATOM 903 C C . ASP A 1 122 ? 6.960 -15.751 0.374 1.00 91.00 122 ASP A C 1
ATOM 905 O O . ASP A 1 122 ? 7.707 -15.781 1.352 1.00 91.00 122 ASP A O 1
ATOM 909 N N . MET A 1 123 ? 5.724 -15.239 0.458 1.00 91.38 123 MET A N 1
ATOM 910 C CA . MET A 1 123 ? 5.141 -14.690 1.696 1.00 91.38 123 MET A CA 1
ATOM 911 C C . MET A 1 123 ? 3.814 -15.336 2.119 1.00 91.38 123 MET A C 1
ATOM 913 O O . MET A 1 123 ? 3.238 -14.923 3.119 1.00 91.38 123 MET A O 1
ATOM 917 N N . GLY A 1 124 ? 3.314 -16.328 1.374 1.00 91.44 124 GLY A N 1
ATOM 918 C CA . GLY A 1 124 ? 2.058 -17.014 1.704 1.00 91.44 124 GLY A CA 1
ATOM 919 C C . GLY A 1 124 ? 0.799 -16.150 1.567 1.00 91.44 124 GLY A C 1
ATOM 920 O O . GLY A 1 124 ? -0.237 -16.503 2.122 1.00 91.44 124 GLY A O 1
ATOM 921 N N . ILE A 1 125 ? 0.872 -15.025 0.846 1.00 91.25 125 ILE A N 1
ATOM 922 C CA . ILE A 1 125 ? -0.289 -14.166 0.586 1.00 91.25 125 ILE A CA 1
ATOM 923 C C . ILE A 1 125 ? -0.915 -14.489 -0.770 1.00 91.25 125 ILE A C 1
ATOM 925 O O . ILE A 1 125 ? -0.212 -14.738 -1.749 1.00 91.25 125 ILE A O 1
ATOM 929 N N . THR A 1 126 ? -2.243 -14.441 -0.830 1.00 90.12 126 THR A N 1
ATOM 930 C CA . THR A 1 126 ? -3.015 -14.630 -2.067 1.00 90.12 126 THR A CA 1
ATOM 931 C C . THR A 1 126 ? -3.376 -13.299 -2.716 1.00 90.12 126 THR A C 1
ATOM 933 O O . THR A 1 126 ? -3.312 -13.167 -3.936 1.00 90.12 126 THR A O 1
ATOM 936 N N . ARG A 1 127 ? -3.707 -12.285 -1.907 1.00 93.94 127 ARG A N 1
ATOM 937 C CA . ARG A 1 127 ? -4.000 -10.935 -2.390 1.00 93.94 127 ARG A CA 1
ATOM 938 C C . ARG A 1 127 ? -2.720 -10.277 -2.900 1.00 93.94 127 ARG A C 1
ATOM 940 O O . ARG A 1 127 ? -1.791 -10.036 -2.135 1.00 93.94 127 ARG A O 1
ATOM 947 N N . GLN A 1 128 ? -2.704 -9.958 -4.188 1.00 97.19 128 GLN A N 1
ATOM 948 C CA . GLN A 1 128 ? -1.637 -9.195 -4.827 1.00 97.19 128 GLN A CA 1
ATOM 949 C C . GLN A 1 128 ? -1.994 -7.700 -4.857 1.00 97.19 128 GLN A C 1
ATOM 951 O O . GLN A 1 128 ? -3.178 -7.367 -4.977 1.00 97.19 128 GLN A O 1
ATOM 956 N N . PRO A 1 129 ? -1.004 -6.794 -4.754 1.00 97.56 129 PRO A N 1
ATOM 957 C CA . PRO A 1 129 ? -1.247 -5.371 -4.943 1.00 97.56 129 PRO A CA 1
ATOM 958 C C . PRO A 1 129 ? -1.605 -5.082 -6.403 1.00 97.56 129 PRO A C 1
ATOM 960 O O . PRO A 1 129 ? -1.131 -5.757 -7.321 1.00 97.56 129 PRO A O 1
ATOM 963 N N . VAL A 1 130 ? -2.389 -4.029 -6.626 1.00 98.38 130 VAL A N 1
ATOM 964 C CA . VAL A 1 130 ? -2.592 -3.478 -7.968 1.00 98.38 130 VAL A CA 1
ATOM 965 C C . VAL A 1 130 ? -1.247 -3.007 -8.512 1.00 98.38 130 VAL A C 1
ATOM 967 O O . VAL A 1 130 ? -0.491 -2.305 -7.841 1.00 98.38 130 VAL A O 1
ATOM 970 N N . ARG A 1 131 ? -0.931 -3.377 -9.746 1.00 98.38 131 ARG A N 1
ATOM 971 C CA . ARG A 1 131 ? 0.304 -2.953 -10.404 1.00 98.38 131 ARG A CA 1
ATOM 972 C C . ARG A 1 131 ? -0.010 -1.711 -11.211 1.00 98.38 131 ARG A C 1
ATOM 974 O O . ARG A 1 131 ? -0.916 -1.740 -12.031 1.00 98.38 131 ARG A O 1
ATOM 981 N N . VAL A 1 132 ? 0.703 -0.623 -10.971 1.00 98.56 132 VAL A N 1
ATOM 982 C CA . VAL A 1 132 ? 0.463 0.659 -11.634 1.00 98.56 132 VAL A CA 1
ATOM 983 C C . VAL A 1 132 ? 1.684 1.020 -12.463 1.00 98.56 132 VAL A C 1
ATOM 985 O O . VAL A 1 132 ? 2.797 1.102 -11.939 1.00 98.56 132 VAL A O 1
ATOM 988 N N . VAL A 1 133 ? 1.485 1.256 -13.756 1.00 98.12 133 VAL A N 1
ATOM 989 C CA . VAL A 1 133 ? 2.533 1.773 -14.638 1.00 98.12 133 VAL A CA 1
ATOM 990 C C . VAL A 1 133 ? 2.135 3.149 -15.126 1.00 98.12 133 VAL A C 1
ATOM 992 O O . VAL A 1 133 ? 1.075 3.328 -15.722 1.00 98.12 133 VAL A O 1
ATOM 995 N N . VAL A 1 134 ? 3.013 4.120 -14.899 1.00 97.81 134 VAL A N 1
ATOM 996 C CA . VAL A 1 134 ? 2.856 5.471 -15.435 1.00 97.81 134 VAL A CA 1
ATOM 997 C C . VAL A 1 134 ? 3.686 5.581 -16.714 1.00 97.81 134 VAL A C 1
ATOM 999 O O . VAL A 1 134 ? 4.919 5.539 -16.670 1.00 97.81 134 VAL A O 1
ATOM 1002 N N . SER A 1 135 ? 3.014 5.702 -17.860 1.00 96.00 135 SER A N 1
ATOM 1003 C CA . SER A 1 135 ? 3.633 5.879 -19.178 1.00 96.00 135 SER A CA 1
ATOM 1004 C C . SER A 1 135 ? 2.924 6.973 -19.957 1.00 96.00 135 SER A C 1
ATOM 1006 O O . SER A 1 135 ? 1.764 6.819 -20.310 1.00 96.00 135 SER A O 1
ATOM 1008 N N . ARG A 1 136 ? 3.641 8.040 -20.326 1.00 94.81 136 ARG A N 1
ATOM 1009 C CA . ARG A 1 136 ? 3.066 9.123 -21.136 1.00 94.81 136 ARG A CA 1
ATOM 1010 C C . ARG A 1 136 ? 2.448 8.619 -22.451 1.00 94.81 136 ARG A C 1
ATOM 1012 O O . ARG A 1 136 ? 1.391 9.117 -22.811 1.00 94.81 136 ARG A O 1
ATOM 1019 N N . MET A 1 137 ? 3.087 7.654 -23.119 1.00 94.06 137 MET A N 1
ATOM 1020 C CA . MET A 1 137 ? 2.736 7.206 -24.478 1.00 94.06 137 MET A CA 1
ATOM 1021 C C . MET A 1 137 ? 2.113 5.799 -24.537 1.00 94.06 137 MET A C 1
ATOM 1023 O O . MET A 1 137 ? 1.865 5.309 -25.631 1.00 94.06 137 MET A O 1
ATOM 1027 N N . LEU A 1 138 ? 1.914 5.125 -23.395 1.00 93.06 138 LEU A N 1
ATOM 1028 C CA . LEU A 1 138 ? 1.595 3.684 -23.326 1.00 93.06 138 LEU A CA 1
ATOM 1029 C C . LEU A 1 138 ? 2.611 2.776 -24.050 1.00 93.06 138 LEU A C 1
ATOM 1031 O O . LEU A 1 138 ? 2.296 1.672 -24.481 1.00 93.06 138 LEU A O 1
ATOM 1035 N N . ASP A 1 139 ? 3.868 3.208 -24.116 1.00 91.81 139 ASP A N 1
ATOM 1036 C CA . ASP A 1 139 ? 4.990 2.509 -24.752 1.00 91.81 139 ASP A CA 1
ATOM 1037 C C . ASP A 1 139 ? 5.576 1.385 -23.866 1.00 91.81 139 ASP A C 1
ATOM 1039 O O . ASP A 1 139 ? 6.768 1.367 -23.533 1.00 91.81 139 ASP A O 1
ATOM 1043 N N . ILE A 1 140 ? 4.722 0.454 -23.435 1.00 92.44 140 ILE A N 1
ATOM 1044 C CA . ILE A 1 140 ? 5.104 -0.710 -22.623 1.00 92.44 140 ILE A CA 1
ATOM 1045 C C . ILE A 1 140 ? 5.162 -1.997 -23.468 1.00 92.44 140 ILE A C 1
ATOM 1047 O O . ILE A 1 140 ? 4.368 -2.147 -24.399 1.00 92.44 140 ILE A O 1
ATOM 1051 N N . PRO A 1 141 ? 6.065 -2.953 -23.171 1.00 92.81 141 PRO A N 1
ATOM 1052 C CA . PRO A 1 141 ? 6.155 -4.192 -23.942 1.00 92.81 141 PRO A CA 1
ATOM 1053 C C . PRO A 1 141 ? 4.892 -5.051 -23.783 1.00 92.81 141 PRO A C 1
ATOM 1055 O O . PRO A 1 141 ? 4.610 -5.554 -22.695 1.00 92.81 141 PRO A O 1
ATOM 1058 N N . LEU A 1 142 ? 4.153 -5.275 -24.874 1.00 91.62 142 LEU A N 1
ATOM 1059 C CA . LEU A 1 142 ? 2.960 -6.139 -24.875 1.00 91.62 142 LEU A CA 1
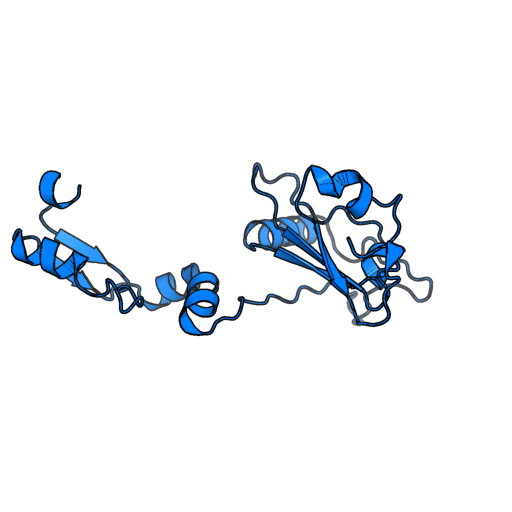ATOM 1060 C C . LEU A 1 142 ? 3.298 -7.621 -24.663 1.00 91.62 142 LEU A C 1
ATOM 1062 O O . LEU A 1 142 ? 2.469 -8.390 -24.187 1.00 91.62 142 LEU A O 1
ATOM 1066 N N . SER A 1 143 ? 4.529 -8.015 -24.984 1.00 94.56 143 SER A N 1
ATOM 1067 C CA . SER A 1 143 ? 5.076 -9.338 -24.686 1.00 94.56 143 SER A CA 1
ATOM 1068 C C . SER A 1 143 ? 5.749 -9.412 -23.311 1.00 94.56 143 SER A C 1
ATOM 1070 O O . SER A 1 143 ? 6.348 -10.435 -23.002 1.00 94.56 143 SER A O 1
ATOM 1072 N N . GLY A 1 144 ? 5.707 -8.353 -22.497 1.00 94.81 144 GLY A N 1
ATOM 1073 C CA . GLY A 1 144 ? 6.309 -8.343 -21.162 1.00 94.81 144 GLY A CA 1
ATOM 1074 C C . GLY A 1 144 ? 5.441 -9.026 -20.103 1.00 94.81 144 GLY A C 1
ATOM 1075 O O . GLY A 1 144 ? 4.234 -9.211 -20.283 1.00 94.81 144 GLY A O 1
ATOM 1076 N N . GLN A 1 145 ? 6.039 -9.351 -18.959 1.00 97.19 145 GLN A N 1
ATOM 1077 C CA . GLN A 1 145 ? 5.398 -10.007 -17.817 1.00 97.19 145 GLN A CA 1
ATOM 1078 C C . GLN A 1 145 ? 4.142 -9.271 -17.347 1.00 97.19 145 GLN A C 1
ATOM 1080 O O . GLN A 1 145 ? 3.126 -9.904 -17.060 1.00 97.19 145 GLN A O 1
ATOM 1085 N N . LEU A 1 146 ? 4.185 -7.936 -17.277 1.00 96.94 146 LEU A N 1
ATOM 1086 C CA . LEU A 1 146 ? 3.035 -7.129 -16.854 1.00 96.94 146 LEU A CA 1
ATOM 1087 C C . LEU A 1 146 ? 1.834 -7.325 -17.780 1.00 96.94 146 LEU A C 1
ATOM 1089 O O . LEU A 1 146 ? 0.737 -7.581 -17.291 1.00 96.94 146 LEU A O 1
ATOM 1093 N N . ALA A 1 147 ? 2.050 -7.237 -19.095 1.00 94.44 147 ALA A N 1
ATOM 1094 C CA . ALA A 1 147 ? 0.994 -7.371 -20.092 1.00 94.44 147 ALA A CA 1
ATOM 1095 C C . ALA A 1 147 ? 0.450 -8.806 -20.150 1.00 94.44 147 ALA A C 1
ATOM 1097 O O . ALA A 1 147 ? -0.763 -9.002 -20.104 1.00 94.44 147 ALA A O 1
ATOM 1098 N N . GLN A 1 148 ? 1.334 -9.810 -20.161 1.00 96.38 148 GLN A N 1
ATOM 1099 C CA . GLN A 1 148 ? 0.938 -11.221 -20.235 1.00 96.38 148 GLN A CA 1
ATOM 1100 C C . GLN A 1 148 ? 0.113 -11.684 -19.027 1.00 96.38 148 GLN A C 1
ATOM 1102 O O . GLN A 1 148 ? -0.744 -12.549 -19.165 1.00 96.38 148 GLN A O 1
ATOM 1107 N N . THR A 1 149 ? 0.343 -11.094 -17.852 1.00 96.31 149 THR A N 1
ATOM 1108 C CA . THR A 1 149 ? -0.336 -11.475 -16.599 1.00 96.31 149 THR A CA 1
ATOM 1109 C C . THR A 1 149 ? -1.386 -10.452 -16.160 1.00 96.31 149 THR A C 1
ATOM 1111 O O . THR A 1 149 ? -1.797 -10.438 -14.999 1.00 96.31 149 THR A O 1
ATOM 1114 N N . ALA A 1 150 ? -1.801 -9.536 -17.042 1.00 95.44 150 ALA A N 1
ATOM 1115 C CA . ALA A 1 150 ? -2.767 -8.481 -16.718 1.00 95.44 150 ALA A CA 1
ATOM 1116 C C . ALA A 1 150 ? -4.168 -9.027 -16.381 1.00 95.44 150 ALA A C 1
ATOM 1118 O O . ALA A 1 150 ? -4.913 -8.381 -15.648 1.00 95.44 150 ALA A O 1
ATOM 1119 N N . ALA A 1 151 ? -4.506 -10.217 -16.888 1.00 94.56 151 ALA A N 1
ATOM 1120 C CA . ALA A 1 151 ? -5.749 -10.915 -16.565 1.00 94.56 151 ALA A CA 1
ATOM 1121 C C . ALA A 1 151 ? -5.726 -11.577 -15.173 1.00 94.56 151 ALA A C 1
ATOM 1123 O O . ALA A 1 151 ? -6.775 -11.694 -14.544 1.00 94.56 151 ALA A O 1
ATOM 1124 N N . ASP A 1 152 ? -4.548 -11.973 -14.679 1.00 94.88 152 ASP A N 1
ATOM 1125 C CA . ASP A 1 152 ? -4.406 -12.701 -13.409 1.00 94.88 152 ASP A CA 1
ATOM 1126 C C . ASP A 1 152 ? -4.248 -11.761 -12.211 1.00 94.88 152 ASP A C 1
ATOM 1128 O O . ASP A 1 152 ? -4.739 -12.023 -11.112 1.00 94.88 152 ASP A O 1
ATOM 1132 N N . VAL A 1 153 ? -3.531 -10.654 -12.411 1.00 96.19 153 VAL A N 1
ATOM 1133 C CA . VAL A 1 153 ? -3.280 -9.644 -11.382 1.00 96.19 153 VAL A CA 1
ATOM 1134 C C . VAL A 1 153 ? -3.661 -8.277 -11.948 1.00 96.19 153 VAL A C 1
ATOM 1136 O O . VAL A 1 153 ? -3.255 -7.953 -13.062 1.00 96.19 153 VAL A O 1
ATOM 1139 N N . PRO A 1 154 ? -4.380 -7.414 -11.217 1.00 96.88 154 PRO A N 1
ATOM 1140 C CA . PRO A 1 154 ? -4.755 -6.108 -11.747 1.00 96.88 154 PRO A CA 1
ATOM 1141 C C . PRO A 1 154 ? -3.541 -5.283 -12.201 1.00 96.88 154 PRO A C 1
ATOM 1143 O O . PRO A 1 154 ? -2.546 -5.153 -11.476 1.00 96.88 154 PRO A O 1
ATOM 1146 N N . LEU A 1 155 ? -3.634 -4.727 -13.409 1.00 97.56 155 LEU A N 1
ATOM 1147 C CA . LEU A 1 155 ? -2.673 -3.792 -13.988 1.00 97.56 155 LEU A CA 1
ATOM 1148 C C . LEU A 1 155 ? -3.410 -2.514 -14.391 1.00 97.56 155 LEU A C 1
ATOM 1150 O O . LEU A 1 155 ? -4.323 -2.553 -15.210 1.00 97.56 155 LEU A O 1
ATOM 1154 N N . TRP A 1 156 ? -3.018 -1.385 -13.811 1.00 97.50 156 TRP A N 1
ATOM 1155 C CA . TRP A 1 156 ? -3.512 -0.059 -14.163 1.00 97.50 156 TRP A CA 1
ATOM 1156 C C . TRP A 1 156 ? -2.440 0.688 -14.944 1.00 97.50 156 TRP A C 1
ATOM 1158 O O . TRP A 1 156 ? -1.285 0.773 -14.519 1.00 97.50 156 TRP A O 1
ATOM 1168 N N . LEU A 1 157 ? -2.837 1.250 -16.080 1.00 96.31 157 LEU A N 1
ATOM 1169 C CA . LEU A 1 157 ? -1.973 2.048 -16.935 1.00 96.31 157 LEU A CA 1
ATOM 1170 C C . LEU A 1 157 ? -2.422 3.503 -16.854 1.00 96.31 157 LEU A C 1
ATOM 1172 O O . LEU A 1 157 ? -3.544 3.837 -17.220 1.00 96.31 157 LEU A O 1
ATOM 1176 N N . CYS A 1 158 ? -1.547 4.368 -16.354 1.00 96.50 158 CYS A N 1
ATOM 1177 C CA . CYS A 1 158 ? -1.781 5.805 -16.317 1.00 96.50 158 CYS A CA 1
ATOM 1178 C C . CYS A 1 158 ? -1.013 6.448 -17.466 1.00 96.50 158 CYS A C 1
ATOM 1180 O O . CYS A 1 158 ? 0.215 6.319 -17.524 1.00 96.50 158 CYS A O 1
ATOM 1182 N N . HIS A 1 159 ? -1.721 7.151 -18.350 1.00 96.12 159 HIS A N 1
ATOM 1183 C CA . HIS A 1 159 ? -1.128 7.722 -19.551 1.00 96.12 159 HIS A CA 1
ATOM 1184 C C . HIS A 1 159 ? -1.434 9.195 -19.774 1.00 96.12 159 HIS A C 1
ATOM 1186 O O . HIS A 1 159 ? -2.322 9.772 -19.148 1.00 96.12 159 HIS A O 1
ATOM 1192 N N . GLY A 1 160 ? -0.629 9.808 -20.642 1.00 94.25 160 GLY A N 1
ATOM 1193 C CA . GLY A 1 160 ? -0.850 11.167 -21.110 1.00 94.25 160 GLY A CA 1
ATOM 1194 C C . GLY A 1 160 ? -1.886 11.214 -22.238 1.00 94.25 160 GLY A C 1
ATOM 1195 O O . GLY A 1 160 ? -2.278 10.169 -22.762 1.00 94.25 160 GLY A O 1
ATOM 1196 N N . PRO A 1 161 ? -2.310 12.419 -22.643 1.00 93.06 161 PRO A N 1
ATOM 1197 C CA . PRO A 1 161 ? -3.272 12.596 -23.732 1.00 93.06 161 PRO A CA 1
ATOM 1198 C C . PRO A 1 161 ? -2.729 12.143 -25.098 1.00 93.06 161 PRO A C 1
ATOM 1200 O O . PRO A 1 161 ? -3.515 11.844 -25.987 1.00 93.06 161 PRO A O 1
ATOM 1203 N N . ASP A 1 162 ? -1.404 12.065 -25.247 1.00 90.75 162 ASP A N 1
ATOM 1204 C CA . ASP A 1 162 ? -0.725 11.750 -26.511 1.00 90.75 162 ASP A CA 1
ATOM 1205 C C . ASP A 1 162 ? -0.516 10.241 -26.741 1.00 90.75 162 ASP A C 1
ATOM 1207 O O . ASP A 1 162 ? 0.164 9.847 -27.689 1.00 90.75 162 ASP A O 1
ATOM 1211 N N . ALA A 1 163 ? -1.030 9.382 -25.856 1.00 92.06 163 ALA A N 1
ATOM 1212 C CA . ALA A 1 163 ? -0.947 7.938 -26.043 1.00 92.06 163 ALA A CA 1
ATOM 1213 C C . ALA A 1 163 ? -1.772 7.492 -27.260 1.00 92.06 163 ALA A C 1
ATOM 1215 O O . ALA A 1 163 ? -2.805 8.087 -27.566 1.00 92.06 163 ALA A O 1
ATOM 1216 N N . ASP A 1 164 ? -1.312 6.439 -27.944 1.00 89.38 164 ASP A N 1
ATOM 1217 C CA . ASP A 1 164 ? -1.984 5.915 -29.136 1.00 89.38 164 ASP A CA 1
ATOM 1218 C C . ASP A 1 164 ? -3.449 5.560 -28.811 1.00 89.38 164 ASP A C 1
ATOM 1220 O O . ASP A 1 164 ? -3.687 4.666 -27.989 1.00 89.38 164 ASP A O 1
ATOM 1224 N N . PRO A 1 165 ? -4.439 6.214 -29.451 1.00 86.44 165 PRO A N 1
ATOM 1225 C CA . PRO A 1 165 ? -5.850 5.930 -29.221 1.00 86.44 165 PRO A CA 1
ATOM 1226 C C . PRO A 1 165 ? -6.228 4.469 -29.472 1.00 86.44 165 PRO A C 1
ATOM 1228 O O . PRO A 1 165 ? -7.176 3.979 -28.869 1.00 86.44 165 PRO A O 1
ATOM 1231 N N . MET A 1 166 ? -5.492 3.741 -30.319 1.00 87.94 166 MET A N 1
ATOM 1232 C CA . MET A 1 166 ? -5.742 2.315 -30.556 1.00 87.94 166 MET A CA 1
ATOM 1233 C C . MET A 1 166 ? -5.427 1.438 -29.333 1.00 87.94 166 MET A C 1
ATOM 1235 O O . MET A 1 166 ? -5.945 0.322 -29.233 1.00 87.94 166 MET A O 1
ATOM 1239 N N . LEU A 1 167 ? -4.594 1.929 -28.410 1.00 84.06 167 LEU A N 1
ATOM 1240 C CA . LEU A 1 167 ? -4.238 1.258 -27.156 1.00 84.06 167 LEU A CA 1
ATOM 1241 C C . LEU A 1 167 ? -5.188 1.609 -26.001 1.00 84.06 167 LEU A C 1
ATOM 1243 O O . LEU A 1 167 ? -5.161 0.935 -24.971 1.00 84.06 167 LEU A O 1
ATOM 1247 N N . ILE A 1 168 ? -6.022 2.638 -26.164 1.00 81.19 168 ILE A N 1
ATOM 1248 C CA . ILE A 1 168 ? -6.976 3.113 -25.160 1.00 81.19 168 ILE A CA 1
ATOM 1249 C C . ILE A 1 168 ? -8.349 2.546 -25.532 1.00 81.19 168 ILE A C 1
ATOM 1251 O O . ILE A 1 168 ? -8.984 3.007 -26.479 1.00 81.19 168 ILE A O 1
ATOM 1255 N N . LYS A 1 169 ? -8.791 1.510 -24.818 1.00 63.62 169 LYS A N 1
ATOM 1256 C CA . LYS A 1 169 ? -10.119 0.903 -24.987 1.00 63.62 169 LYS A CA 1
ATOM 1257 C C . LYS A 1 169 ? -10.981 1.120 -23.759 1.00 63.62 169 LYS A C 1
ATOM 1259 O O . LYS A 1 169 ? -10.437 0.971 -22.643 1.00 63.62 169 LYS A O 1
#

Foldseek 3Di:
DVLVVVAQEDEEQDFDPPPVCTPVVVVVCVVSNHHYHYRVCVVVVCVLCVQVCCCVVVVDGDDDDDAQAAPVRHCAPPVRHRPDSDDPVVVLVVLVVQVSDQEDEDEQVCQASPLDLQFRPDPPDPDGHAYEYEYAAPPGDCPGNCNVCCVVHPYHYHYHPNHDVVPPD

Organism: NCBI:txid163714

InterPro domains:
  IPR002734 Bacterial bifunctional deaminase-reductase, C-terminal [PF01872] (61-150)
  IPR016193 Cytidine deaminase-like [SSF53927] (1-55)
  IPR024072 Dihydrofolate reductase-like domain superfamily [G3DSA:3.40.430.10] (56-169)
  IPR024072 Dihydrofolate reductase-like domain superfamily [SSF53597] (59-165)
  IPR050765 Riboflavin Biosynthesis HTP Reductase [PTHR38011] (58-163)

Radius of gyration: 22.44 Å; chains: 1; bounding box: 55×30×61 Å

pLDDT: mean 93.97, std 4.54, range [63.62, 98.56]

Secondary structure (DSSP, 8-state):
-TTTTT-SEEEES-----TTTTTHHHHHHHHTT-EEEE-TTHHHHHHHTHHHHHHHHHS-----------TTS-SS-TT---TTSS-HHHHHHHHHHHHTSSEEEEEHHHHHHH-------SS---PPPEEEEEETT----TTSHHHHTTTTS-EEEEE-TTS-GGG--